Protein AF-A0A6F8VHS2-F1 (afdb_monomer_lite)

Foldseek 3Di:
DDDFWWKFKDFPDQALVCQVVVRPPPDGTFGEDEPAEAEDEPVVVRVCRNGQADFDPVLAQFWDDDPRHTYWYWYDYPPDFIKTAHCNRGRGRRIIIGTDPPPPVDPVVLVVLVVCLVPPDPPQDSVNSLVVQCVVCVVPPSSVVSSVVVVVVD

Structure (mmCIF, N/CA/C/O backbone):
data_AF-A0A6F8VHS2-F1
#
_entry.id   AF-A0A6F8VHS2-F1
#
loop_
_atom_site.group_PDB
_atom_site.id
_atom_site.type_symbol
_atom_site.label_atom_id
_atom_site.label_alt_id
_atom_site.label_comp_id
_atom_site.label_asym_id
_atom_site.label_entity_id
_atom_site.label_seq_id
_atom_site.pdbx_PDB_ins_code
_atom_site.Cartn_x
_atom_site.Cartn_y
_atom_site.Cartn_z
_atom_site.occupancy
_atom_site.B_iso_or_equiv
_atom_site.auth_seq_id
_atom_site.auth_comp_id
_atom_site.auth_asym_id
_atom_site.auth_atom_id
_atom_site.pdbx_PDB_model_num
ATOM 1 N N . MET A 1 1 ? -8.282 18.314 -4.220 1.00 35.97 1 MET A N 1
ATOM 2 C CA . MET A 1 1 ? -7.569 17.567 -3.166 1.00 35.97 1 MET A C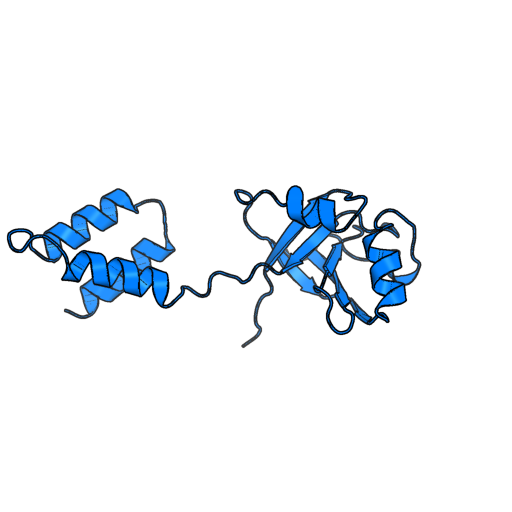A 1
ATOM 3 C C . MET A 1 1 ? -7.017 16.316 -3.815 1.00 35.97 1 MET A C 1
ATOM 5 O O . MET A 1 1 ? -7.809 15.528 -4.311 1.00 35.97 1 MET A O 1
ATOM 9 N N . SER A 1 2 ? -5.697 16.196 -3.935 1.00 44.81 2 SER A N 1
ATOM 10 C CA . SER A 1 2 ? -5.067 14.991 -4.482 1.00 44.81 2 SER A CA 1
ATOM 11 C C . SER A 1 2 ? -4.929 13.994 -3.341 1.00 44.81 2 SER A C 1
ATOM 13 O O . SER A 1 2 ? -4.175 14.248 -2.406 1.00 44.81 2 SER A O 1
ATOM 15 N N . THR A 1 3 ? -5.706 12.915 -3.363 1.00 60.12 3 THR A N 1
ATOM 16 C CA . THR A 1 3 ? -5.604 11.853 -2.360 1.00 60.12 3 THR A CA 1
ATOM 17 C C . THR A 1 3 ? -4.276 11.131 -2.565 1.00 60.12 3 THR A C 1
ATOM 19 O O . THR A 1 3 ? -4.097 10.441 -3.567 1.00 60.12 3 THR A O 1
ATOM 22 N N . SER A 1 4 ? -3.323 11.335 -1.655 1.00 78.38 4 SER A N 1
ATOM 23 C CA . SER A 1 4 ? -2.065 10.588 -1.650 1.00 78.38 4 SER A CA 1
ATOM 24 C C . SER A 1 4 ? -2.356 9.126 -1.337 1.00 78.38 4 SER A C 1
ATOM 26 O O . SER A 1 4 ? -3.004 8.826 -0.335 1.00 78.38 4 SER A O 1
ATOM 28 N N . ILE A 1 5 ? -1.892 8.217 -2.191 1.00 87.44 5 ILE A N 1
ATOM 29 C CA . ILE A 1 5 ? -2.023 6.780 -1.952 1.00 87.44 5 ILE A CA 1
ATOM 30 C C . ILE A 1 5 ? -0.805 6.326 -1.152 1.00 87.44 5 ILE A C 1
ATOM 32 O O . ILE A 1 5 ? 0.335 6.659 -1.488 1.00 87.44 5 ILE A O 1
ATOM 36 N N . HIS A 1 6 ? -1.065 5.565 -0.097 1.00 88.31 6 HIS A N 1
ATOM 37 C CA . HIS A 1 6 ? -0.049 4.935 0.728 1.00 88.31 6 HIS A CA 1
ATOM 38 C C . HIS A 1 6 ? -0.084 3.424 0.500 1.00 88.31 6 HIS A C 1
ATOM 40 O O . HIS A 1 6 ? -1.159 2.828 0.464 1.00 88.31 6 HIS A O 1
ATOM 46 N N . ALA A 1 7 ? 1.076 2.791 0.352 1.00 89.94 7 ALA A N 1
ATOM 47 C CA . ALA A 1 7 ? 1.162 1.347 0.149 1.00 89.94 7 ALA A CA 1
ATOM 48 C C . ALA A 1 7 ? 2.309 0.729 0.953 1.00 89.94 7 ALA A C 1
ATOM 50 O O . ALA A 1 7 ? 3.325 1.376 1.221 1.00 89.94 7 ALA A O 1
ATOM 51 N N . ARG A 1 8 ? 2.142 -0.542 1.329 1.00 89.94 8 ARG A N 1
ATOM 52 C CA . ARG A 1 8 ? 3.219 -1.378 1.876 1.00 89.94 8 ARG A CA 1
ATOM 53 C C . ARG A 1 8 ? 3.685 -2.345 0.805 1.00 89.94 8 ARG A C 1
ATOM 55 O O . ARG A 1 8 ? 2.855 -2.918 0.107 1.00 89.94 8 ARG A O 1
ATOM 62 N N . PHE A 1 9 ? 4.998 -2.517 0.688 1.00 90.88 9 PHE A N 1
ATOM 63 C CA . PHE A 1 9 ? 5.614 -3.310 -0.369 1.00 90.88 9 PHE A CA 1
ATOM 64 C C . PHE A 1 9 ? 6.329 -4.530 0.190 1.00 90.88 9 PHE A C 1
ATOM 66 O O . PHE A 1 9 ? 7.153 -4.428 1.098 1.00 90.88 9 PHE A O 1
ATOM 73 N N . THR A 1 10 ? 6.098 -5.669 -0.447 1.00 92.19 10 THR A N 1
ATOM 74 C CA . THR A 1 10 ? 6.924 -6.862 -0.301 1.00 92.19 10 THR A CA 1
ATOM 75 C C . THR A 1 10 ? 7.963 -6.877 -1.413 1.00 92.19 10 THR A C 1
ATOM 77 O O . THR A 1 10 ? 7.670 -6.583 -2.575 1.00 92.19 10 THR A O 1
ATOM 80 N N . ARG A 1 11 ? 9.211 -7.202 -1.067 1.00 93.00 11 ARG A N 1
ATOM 81 C CA . ARG A 1 11 ? 10.311 -7.297 -2.030 1.00 93.00 11 ARG A CA 1
ATOM 82 C C . ARG A 1 11 ? 10.357 -8.691 -2.648 1.00 93.00 11 ARG A C 1
ATOM 84 O O . ARG A 1 11 ? 10.556 -9.664 -1.935 1.00 93.00 11 ARG A O 1
ATOM 91 N N . LYS A 1 12 ? 10.305 -8.739 -3.979 1.00 94.12 12 LYS A N 1
ATOM 92 C CA . LYS A 1 12 ? 10.357 -9.941 -4.821 1.00 94.12 12 LYS A CA 1
ATOM 93 C C . LYS A 1 12 ? 9.381 -11.052 -4.388 1.00 94.12 12 LYS A C 1
ATOM 95 O O . LYS A 1 12 ? 9.815 -12.196 -4.273 1.00 94.12 12 LYS A O 1
ATOM 100 N N . PRO A 1 13 ? 8.095 -10.734 -4.163 1.00 93.81 13 PRO A N 1
ATOM 101 C CA . PRO A 1 13 ? 7.102 -11.757 -3.888 1.00 93.81 13 PRO A CA 1
ATOM 102 C C . PRO A 1 13 ? 6.912 -12.632 -5.127 1.00 93.81 13 PRO A C 1
ATOM 104 O O . PRO A 1 13 ? 6.902 -12.131 -6.252 1.00 93.81 13 PRO A O 1
ATOM 107 N N . CYS A 1 14 ? 6.746 -13.933 -4.925 1.00 91.62 14 CYS A N 1
ATOM 108 C CA . CYS A 1 14 ? 6.427 -14.872 -5.996 1.00 91.62 14 CYS A CA 1
ATOM 109 C C . CYS A 1 14 ? 4.927 -14.856 -6.323 1.00 91.62 14 CYS A C 1
ATOM 111 O O . CYS A 1 14 ? 4.549 -15.101 -7.467 1.00 91.62 14 CYS A O 1
ATOM 113 N N . SER A 1 15 ? 4.087 -14.535 -5.332 1.00 92.00 15 SER A N 1
ATOM 114 C CA . SER A 1 15 ? 2.625 -14.523 -5.437 1.00 92.00 15 SER A CA 1
ATOM 115 C C . SER A 1 15 ? 1.981 -13.398 -4.622 1.00 92.00 15 SER A C 1
ATOM 117 O O . SER A 1 15 ? 2.608 -12.811 -3.736 1.00 92.00 15 SER A O 1
ATOM 119 N N . ILE A 1 16 ? 0.708 -13.114 -4.894 1.00 89.12 16 ILE A N 1
ATOM 120 C CA . ILE A 1 16 ? -0.090 -12.153 -4.122 1.00 89.12 16 ILE A CA 1
ATOM 121 C C . ILE A 1 16 ? -0.282 -12.576 -2.657 1.00 89.12 16 ILE A C 1
ATOM 123 O O . ILE A 1 16 ? -0.276 -11.723 -1.772 1.00 89.12 16 ILE A O 1
ATOM 127 N N . ASP A 1 17 ? -0.366 -13.877 -2.370 1.00 88.31 17 ASP A N 1
ATOM 128 C CA . ASP A 1 17 ? -0.465 -14.378 -0.993 1.00 88.31 17 ASP A CA 1
ATOM 129 C C . ASP A 1 17 ? 0.768 -13.993 -0.172 1.00 88.31 17 ASP A C 1
ATOM 131 O O . ASP A 1 17 ? 0.661 -13.648 1.007 1.00 88.31 17 ASP A O 1
ATOM 135 N N . GLU A 1 18 ? 1.940 -13.986 -0.809 1.00 86.62 18 GLU A N 1
ATOM 136 C CA . GLU A 1 18 ? 3.182 -13.536 -0.191 1.00 86.62 18 GLU A CA 1
ATOM 137 C C . GLU A 1 18 ? 3.166 -12.028 0.085 1.00 86.62 18 GLU A C 1
ATOM 139 O O . GLU A 1 18 ? 3.634 -11.601 1.138 1.00 86.62 18 GLU A O 1
ATOM 144 N N . VAL A 1 19 ? 2.574 -11.222 -0.804 1.00 87.31 19 VAL A N 1
ATOM 145 C CA . VAL A 1 19 ? 2.376 -9.780 -0.567 1.00 87.31 19 VAL A CA 1
ATOM 146 C C . VAL A 1 19 ? 1.531 -9.552 0.686 1.00 87.31 19 VAL A C 1
ATOM 148 O O . VAL A 1 19 ? 1.871 -8.715 1.524 1.00 87.31 19 VAL A O 1
ATOM 151 N N . HIS A 1 20 ? 0.455 -10.324 0.851 1.00 84.00 20 HIS A N 1
ATOM 152 C CA . HIS A 1 20 ? -0.420 -10.221 2.017 1.00 84.00 20 HIS A CA 1
ATOM 153 C C . HIS A 1 20 ? 0.247 -10.693 3.319 1.00 84.00 20 HIS A C 1
ATOM 155 O O . HIS A 1 20 ? 0.029 -10.073 4.357 1.00 84.00 20 HIS A O 1
ATOM 161 N N . HIS A 1 21 ? 1.079 -11.740 3.279 1.00 78.31 21 HIS A N 1
ATOM 162 C CA . HIS A 1 21 ? 1.742 -12.283 4.474 1.00 78.31 21 HIS A CA 1
ATOM 163 C C . HIS A 1 21 ? 3.013 -11.527 4.886 1.00 78.31 21 HIS A C 1
ATOM 165 O O . HIS A 1 21 ? 3.290 -11.410 6.078 1.00 78.31 21 HIS A O 1
ATOM 171 N N . ASN A 1 22 ? 3.787 -11.018 3.923 1.00 71.19 22 ASN A N 1
ATOM 172 C CA . ASN A 1 22 ? 5.110 -10.432 4.169 1.00 71.19 22 ASN A CA 1
ATOM 173 C C . ASN A 1 22 ? 5.104 -8.898 4.199 1.00 71.19 22 ASN A C 1
ATOM 175 O O . ASN A 1 22 ? 6.167 -8.278 4.274 1.00 71.19 22 ASN A O 1
ATOM 179 N N . SER A 1 23 ? 3.934 -8.264 4.117 1.00 67.50 23 SER A N 1
ATOM 180 C CA . SER A 1 23 ? 3.813 -6.832 4.377 1.00 67.50 23 SER A CA 1
ATOM 181 C C . SER A 1 23 ? 4.028 -6.572 5.869 1.00 67.50 23 SER A C 1
ATOM 183 O O . SER A 1 23 ? 3.104 -6.730 6.661 1.00 67.50 23 SER A O 1
ATOM 185 N N . ASP A 1 24 ? 5.248 -6.188 6.254 1.00 65.56 24 ASP A N 1
ATOM 186 C CA . ASP A 1 24 ? 5.592 -5.849 7.639 1.00 65.56 24 ASP A CA 1
ATOM 187 C C . ASP A 1 24 ? 4.674 -4.720 8.154 1.00 65.56 24 ASP A C 1
ATOM 189 O O . ASP A 1 24 ? 4.757 -3.586 7.663 1.00 65.56 24 ASP A O 1
ATOM 193 N N . PRO A 1 25 ? 3.791 -4.987 9.135 1.00 66.94 25 PRO A N 1
ATOM 194 C CA . PRO A 1 25 ? 2.872 -3.978 9.643 1.00 66.94 25 PRO A CA 1
ATOM 195 C C . PRO A 1 25 ? 3.594 -2.865 10.416 1.00 66.94 25 PRO A C 1
ATOM 197 O O . PRO A 1 25 ? 3.040 -1.773 10.550 1.00 66.94 25 PRO A O 1
ATOM 200 N N . SER A 1 26 ? 4.817 -3.112 10.897 1.00 66.88 26 SER A N 1
ATOM 201 C CA . SER A 1 26 ? 5.640 -2.120 11.594 1.00 66.88 26 SER A CA 1
ATOM 202 C C . SER A 1 26 ? 6.388 -1.179 10.645 1.00 66.88 26 SER A C 1
ATOM 204 O O . SER A 1 26 ? 6.763 -0.077 11.051 1.00 66.88 26 SER A O 1
ATOM 206 N N . ALA A 1 27 ? 6.554 -1.559 9.373 1.00 68.00 27 ALA A N 1
ATOM 207 C CA . ALA A 1 27 ? 7.147 -0.685 8.373 1.00 68.00 27 ALA A CA 1
ATOM 208 C C . ALA A 1 27 ? 6.170 0.453 8.014 1.00 68.00 27 ALA A C 1
ATOM 210 O O . ALA A 1 27 ? 4.986 0.191 7.734 1.00 68.00 27 ALA A O 1
ATOM 211 N N . PRO A 1 28 ? 6.637 1.720 8.012 1.00 70.62 28 PRO A N 1
ATOM 212 C CA . PRO A 1 28 ? 5.798 2.840 7.635 1.00 70.62 28 PRO A CA 1
ATOM 213 C C . PRO A 1 28 ? 5.396 2.703 6.161 1.00 70.62 28 PRO A C 1
ATOM 215 O O . PRO A 1 28 ? 6.222 2.342 5.320 1.00 70.62 28 PRO A O 1
ATOM 218 N N . PRO A 1 29 ? 4.132 2.984 5.831 1.00 83.19 29 PRO A N 1
ATOM 219 C CA . PRO A 1 29 ? 3.659 2.918 4.462 1.00 83.19 29 PRO A CA 1
ATOM 220 C C . PRO A 1 29 ? 4.268 4.043 3.618 1.00 83.19 29 PRO A C 1
ATOM 222 O O . PRO A 1 29 ? 4.386 5.187 4.061 1.00 83.19 29 PRO A O 1
ATOM 225 N N . GLU A 1 30 ? 4.621 3.728 2.377 1.00 85.75 30 GLU A N 1
ATOM 226 C CA . GLU A 1 30 ? 5.269 4.667 1.463 1.00 85.75 30 GLU A CA 1
ATOM 227 C C . GLU A 1 30 ? 4.227 5.437 0.643 1.00 85.75 30 GLU A C 1
ATOM 229 O O . GLU A 1 30 ? 3.236 4.858 0.194 1.00 85.75 30 GLU A O 1
ATOM 234 N N . VAL A 1 31 ? 4.462 6.735 0.417 1.00 88.56 31 VAL A N 1
ATOM 235 C CA . VAL A 1 31 ? 3.683 7.532 -0.545 1.00 88.56 31 VAL A CA 1
ATOM 236 C C . VAL A 1 31 ? 4.106 7.147 -1.957 1.00 88.56 31 VAL A C 1
ATOM 238 O O . VAL A 1 31 ? 5.299 7.179 -2.279 1.00 88.56 31 VAL A O 1
ATOM 241 N N . ILE A 1 32 ? 3.130 6.831 -2.805 1.00 91.62 32 ILE A N 1
ATOM 242 C CA . ILE A 1 32 ? 3.384 6.346 -4.164 1.00 91.62 32 ILE A CA 1
ATOM 243 C C . ILE A 1 32 ? 2.896 7.325 -5.230 1.00 91.62 32 ILE A C 1
ATOM 245 O O . ILE A 1 32 ? 1.868 7.987 -5.083 1.00 91.62 32 ILE A O 1
ATOM 249 N N . THR A 1 33 ? 3.612 7.341 -6.350 1.00 93.50 33 THR A N 1
ATOM 250 C CA . THR A 1 33 ? 3.243 8.060 -7.569 1.00 93.50 33 THR A CA 1
ATOM 251 C C . THR A 1 33 ? 2.935 7.048 -8.662 1.00 93.50 33 THR A C 1
ATOM 253 O O . THR A 1 33 ? 3.805 6.280 -9.072 1.00 93.50 33 THR A O 1
ATOM 256 N N . ILE A 1 34 ? 1.700 7.050 -9.161 1.00 94.25 34 ILE A N 1
ATOM 257 C CA . ILE A 1 34 ? 1.302 6.176 -10.268 1.00 94.25 34 ILE A CA 1
ATOM 258 C C . ILE A 1 34 ? 1.854 6.759 -11.569 1.00 94.25 34 ILE A C 1
ATOM 260 O O . ILE A 1 34 ? 1.424 7.827 -12.001 1.00 94.25 34 ILE A O 1
ATOM 264 N N . GLU A 1 35 ? 2.786 6.055 -12.204 1.00 94.56 35 GLU A N 1
ATOM 265 C CA . GLU A 1 35 ? 3.336 6.449 -13.508 1.00 94.56 35 GLU A CA 1
ATOM 266 C C . GLU A 1 35 ? 2.665 5.733 -14.687 1.00 94.56 35 GLU A C 1
ATOM 268 O O . GLU A 1 35 ? 2.733 6.202 -15.823 1.00 94.56 35 GLU A O 1
ATOM 273 N N . PHE A 1 36 ? 2.010 4.598 -14.434 1.00 95.19 36 PHE A N 1
ATOM 274 C CA . PHE A 1 36 ? 1.294 3.829 -15.447 1.00 95.19 36 PHE A CA 1
ATOM 275 C C . PHE A 1 36 ? 0.137 3.059 -14.817 1.00 95.19 36 PHE A C 1
ATOM 277 O O . PHE A 1 36 ? 0.259 2.564 -13.699 1.00 95.19 36 PHE A O 1
ATOM 284 N N . ARG A 1 37 ? -0.978 2.946 -15.543 1.00 97.19 37 ARG A N 1
ATOM 285 C CA . ARG A 1 37 ? -2.140 2.144 -15.147 1.00 97.19 37 ARG A CA 1
ATOM 286 C C . ARG A 1 37 ? -2.314 1.006 -16.140 1.00 97.19 37 ARG A C 1
ATOM 288 O O . ARG A 1 37 ? -2.379 1.242 -17.346 1.00 97.19 37 ARG A O 1
ATOM 295 N N . LYS A 1 38 ? -2.366 -0.217 -15.628 1.00 97.62 38 LYS A N 1
ATOM 296 C CA . LYS A 1 38 ? -2.559 -1.440 -16.393 1.00 97.62 38 LYS A CA 1
ATOM 297 C C . LYS A 1 38 ? -3.847 -2.108 -15.934 1.00 97.62 38 LYS A C 1
ATOM 299 O O . LYS A 1 38 ? -3.893 -2.738 -14.883 1.00 97.62 38 LYS A O 1
ATOM 304 N N . GLU A 1 39 ? -4.873 -1.986 -16.759 1.00 97.75 39 GLU A N 1
ATOM 305 C CA . GLU A 1 39 ? -6.118 -2.727 -16.585 1.00 97.75 39 GLU A CA 1
ATOM 306 C C . GLU A 1 39 ? -5.961 -4.117 -17.212 1.00 97.75 39 GLU A C 1
ATOM 308 O O . GLU A 1 39 ? -5.470 -4.252 -18.340 1.00 97.75 39 GLU A O 1
ATOM 313 N N . LEU A 1 40 ? -6.332 -5.143 -16.453 1.00 96.56 40 LEU A N 1
ATOM 314 C CA . LEU A 1 40 ? -6.303 -6.547 -16.841 1.00 96.56 40 LEU A CA 1
ATOM 315 C C . LEU A 1 40 ? -7.707 -7.142 -16.748 1.00 96.56 40 LEU A C 1
ATOM 317 O O . LEU A 1 40 ? -8.543 -6.714 -15.949 1.00 96.56 40 LEU A O 1
ATOM 321 N N . THR A 1 41 ? -7.9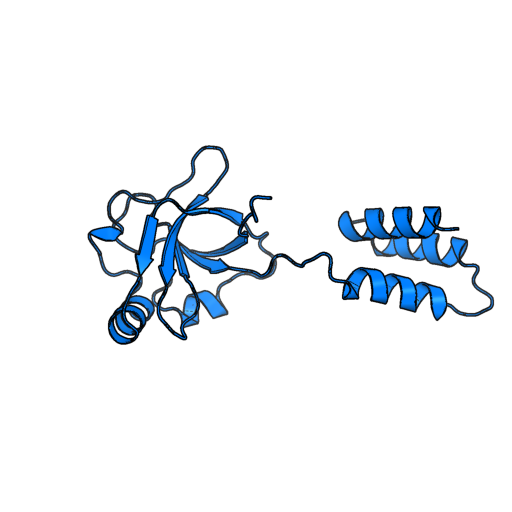52 -8.180 -17.540 1.00 97.88 41 THR A N 1
ATOM 322 C CA . THR A 1 41 ? -9.066 -9.096 -17.275 1.00 97.88 41 THR A CA 1
ATOM 323 C C . THR A 1 41 ? -8.804 -9.894 -15.996 1.00 97.88 41 THR A C 1
ATOM 325 O O . THR A 1 41 ? -7.664 -10.016 -15.548 1.00 97.88 41 THR A O 1
ATOM 328 N N . GLU A 1 42 ? -9.846 -10.488 -15.411 1.00 97.00 42 GLU A N 1
ATOM 329 C CA . GLU A 1 42 ? -9.699 -11.328 -14.213 1.00 97.00 42 GLU A CA 1
ATOM 330 C C . GLU A 1 42 ? -8.696 -12.471 -14.419 1.00 97.00 42 GLU A C 1
ATOM 332 O O . GLU A 1 42 ? -7.860 -12.724 -13.559 1.00 97.00 42 GLU A O 1
ATOM 337 N N . THR A 1 43 ? -8.723 -13.121 -15.586 1.00 96.75 43 THR A N 1
ATOM 338 C CA . THR A 1 43 ? -7.811 -14.227 -15.905 1.00 96.75 43 THR A CA 1
ATOM 339 C C . THR A 1 43 ? -6.366 -13.761 -16.069 1.00 96.75 43 THR A C 1
ATOM 341 O O . THR A 1 43 ? -5.452 -14.417 -15.574 1.00 96.75 43 THR A O 1
ATOM 344 N N . GLU A 1 44 ? -6.135 -12.630 -16.739 1.00 97.19 44 GLU A N 1
ATOM 345 C CA . GLU A 1 44 ? -4.785 -12.066 -16.874 1.00 97.19 44 GLU A CA 1
ATOM 346 C C . GLU A 1 44 ? -4.238 -11.591 -15.528 1.00 97.19 44 GLU A C 1
ATOM 348 O O . GLU A 1 44 ? -3.048 -11.750 -15.256 1.00 97.19 44 GLU A O 1
ATOM 353 N N . TYR A 1 45 ? -5.104 -11.029 -14.684 1.00 97.50 45 TYR A N 1
ATOM 354 C CA . TYR A 1 45 ? -4.750 -10.632 -13.332 1.00 97.50 45 TYR A CA 1
ATOM 355 C C . TYR A 1 45 ? -4.382 -11.847 -12.483 1.00 97.50 45 TYR A C 1
ATOM 357 O O . TYR A 1 45 ? -3.344 -11.830 -11.833 1.00 97.50 45 TYR A O 1
ATOM 365 N N . ASP A 1 46 ? -5.182 -12.912 -12.509 1.00 96.06 46 ASP A N 1
ATOM 366 C CA . ASP A 1 46 ? -4.907 -14.120 -11.729 1.00 96.06 46 ASP A CA 1
ATOM 367 C C . ASP A 1 46 ? -3.609 -14.795 -12.183 1.00 96.06 46 ASP A C 1
ATOM 369 O O . ASP A 1 46 ? -2.817 -15.244 -11.355 1.00 96.06 46 ASP A O 1
ATOM 373 N N . ALA A 1 47 ? -3.332 -14.809 -13.489 1.00 95.88 47 ALA A N 1
ATOM 374 C CA . ALA A 1 47 ? -2.039 -15.250 -14.002 1.00 95.88 47 ALA A CA 1
ATOM 375 C C . ALA A 1 47 ? -0.900 -14.346 -13.495 1.00 95.88 47 ALA A C 1
ATOM 377 O O . ALA A 1 47 ? 0.097 -14.844 -12.977 1.00 95.88 47 ALA A O 1
ATOM 378 N N . PHE A 1 48 ? -1.069 -13.020 -13.574 1.00 96.25 48 PHE A N 1
ATOM 379 C CA . PHE A 1 48 ? -0.101 -12.045 -13.065 1.00 96.25 48 PHE A CA 1
ATOM 380 C C . PHE A 1 48 ? 0.205 -12.238 -11.575 1.00 96.25 48 PHE A C 1
ATOM 382 O O . PHE A 1 48 ? 1.370 -12.332 -11.188 1.00 96.25 48 PHE A O 1
ATOM 389 N N . ALA A 1 49 ? -0.840 -12.340 -10.757 1.00 94.69 49 ALA A N 1
ATOM 390 C CA . ALA A 1 49 ? -0.781 -12.460 -9.307 1.00 94.69 49 ALA A CA 1
ATOM 391 C C . ALA A 1 49 ? -0.095 -13.750 -8.828 1.00 94.69 49 ALA A C 1
ATOM 393 O O . ALA A 1 49 ? 0.393 -13.787 -7.700 1.00 94.69 49 ALA A O 1
ATOM 394 N N . ASN A 1 50 ? -0.027 -14.782 -9.675 1.00 94.00 50 ASN A N 1
ATOM 395 C CA . ASN A 1 50 ? 0.659 -16.043 -9.391 1.00 94.00 50 ASN A CA 1
ATOM 396 C C . ASN A 1 50 ? 2.086 -16.116 -9.956 1.00 94.00 50 ASN A C 1
ATOM 398 O O . ASN A 1 50 ? 2.831 -17.026 -9.596 1.00 94.00 50 ASN A O 1
ATOM 402 N N . THR A 1 51 ? 2.481 -15.184 -10.829 1.00 94.75 51 THR A N 1
ATOM 403 C CA . THR A 1 51 ? 3.809 -15.178 -11.457 1.00 94.75 51 THR A CA 1
ATOM 404 C C . THR A 1 51 ? 4.448 -13.787 -11.438 1.00 94.75 51 THR A C 1
ATOM 406 O O . THR A 1 51 ? 4.933 -13.267 -12.446 1.00 94.75 51 THR A O 1
ATOM 409 N N . LEU A 1 52 ? 4.474 -13.145 -10.268 1.00 95.50 52 LEU A N 1
ATOM 410 C CA . LEU A 1 52 ? 4.914 -11.747 -10.110 1.00 95.50 52 LEU A CA 1
ATOM 411 C C . LEU A 1 52 ? 6.377 -11.502 -10.531 1.00 95.50 52 LEU A C 1
ATOM 413 O O . LEU A 1 52 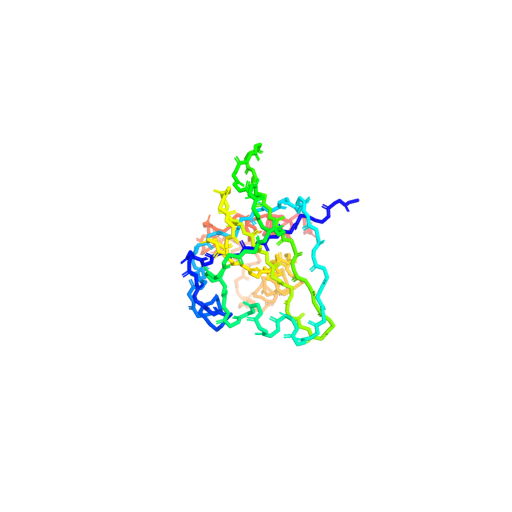? 6.733 -10.381 -10.897 1.00 95.50 52 LEU A O 1
ATOM 417 N N . LEU A 1 53 ? 7.217 -12.544 -10.526 1.00 95.75 53 LEU A N 1
ATOM 418 C CA . LEU A 1 53 ? 8.628 -12.483 -10.929 1.00 95.75 53 LEU A CA 1
ATOM 419 C C . LEU A 1 53 ? 8.877 -12.757 -12.422 1.00 95.75 53 LEU A C 1
ATOM 421 O O . LEU A 1 53 ? 10.021 -12.669 -12.857 1.00 95.75 53 LEU A O 1
ATOM 425 N N . GLU A 1 54 ? 7.842 -13.074 -13.202 1.00 96.69 54 GLU A N 1
ATOM 426 C CA . GLU A 1 54 ? 7.968 -13.210 -14.657 1.00 96.69 54 GLU A CA 1
ATOM 427 C C . GLU A 1 54 ? 8.070 -11.848 -15.350 1.00 96.69 54 GLU A C 1
ATOM 429 O O . GLU A 1 54 ? 7.423 -10.868 -14.957 1.00 96.69 54 GLU A O 1
ATOM 434 N N . ASP A 1 55 ? 8.868 -11.810 -16.415 1.00 97.06 55 ASP A N 1
ATOM 435 C CA . ASP A 1 55 ? 9.090 -10.611 -17.210 1.00 97.06 55 ASP A CA 1
ATOM 436 C C . ASP A 1 55 ? 7.860 -10.223 -18.031 1.00 97.06 55 ASP A C 1
ATOM 438 O O . ASP A 1 55 ? 7.160 -11.056 -18.609 1.00 97.06 55 ASP A O 1
ATOM 442 N N . ARG A 1 56 ? 7.596 -8.917 -18.075 1.00 96.44 56 ARG A N 1
ATOM 443 C CA . ARG A 1 56 ? 6.465 -8.300 -18.759 1.00 96.44 56 ARG A CA 1
ATOM 444 C C . ARG A 1 56 ? 6.903 -6.999 -19.398 1.00 96.44 56 ARG A C 1
ATOM 446 O O . ARG A 1 56 ? 7.364 -6.084 -18.718 1.00 96.44 56 ARG A O 1
ATOM 453 N N . ASP A 1 57 ? 6.664 -6.880 -20.697 1.00 96.81 57 ASP A N 1
ATOM 454 C CA . ASP A 1 57 ? 7.082 -5.710 -21.477 1.00 96.81 57 ASP A CA 1
ATOM 455 C C . ASP A 1 57 ? 6.522 -4.398 -20.918 1.00 96.81 57 ASP A C 1
ATOM 457 O O . ASP A 1 57 ? 7.196 -3.373 -20.898 1.00 96.81 57 ASP A O 1
ATOM 461 N N . TRP A 1 58 ? 5.296 -4.429 -20.390 1.00 96.00 58 TRP A N 1
ATOM 462 C CA . TRP A 1 58 ? 4.642 -3.248 -19.827 1.00 96.00 58 TRP A CA 1
ATOM 463 C C . TRP A 1 58 ? 5.201 -2.810 -18.463 1.00 96.00 58 TRP A C 1
ATOM 465 O O . TRP A 1 58 ? 4.863 -1.713 -18.018 1.00 96.00 58 TRP A O 1
ATOM 475 N N . LEU A 1 59 ? 6.060 -3.615 -17.829 1.00 96.69 59 LEU A N 1
ATOM 476 C CA . LEU A 1 59 ? 6.826 -3.259 -16.629 1.00 96.69 59 LEU A CA 1
ATOM 477 C C . LEU A 1 59 ? 8.249 -2.781 -16.953 1.00 96.69 59 LEU A C 1
ATOM 479 O O . LEU A 1 59 ? 8.874 -2.149 -16.108 1.00 96.69 59 LEU A O 1
ATOM 483 N N . ALA A 1 60 ? 8.774 -3.070 -18.145 1.00 96.06 60 ALA A N 1
ATOM 484 C CA . ALA A 1 60 ? 10.164 -2.788 -18.482 1.00 96.06 60 ALA A CA 1
ATOM 485 C C . ALA A 1 60 ? 10.492 -1.286 -18.390 1.00 96.06 60 ALA A C 1
ATOM 487 O O . ALA A 1 60 ? 9.793 -0.443 -18.953 1.00 96.06 60 ALA A O 1
ATOM 488 N N . GLY A 1 61 ? 11.577 -0.951 -17.682 1.00 93.25 61 GLY A N 1
ATOM 489 C CA . GLY A 1 61 ? 12.056 0.430 -17.541 1.00 93.25 61 GLY A CA 1
ATOM 490 C C . GLY A 1 61 ? 11.213 1.318 -16.617 1.00 93.25 61 GLY A C 1
ATOM 491 O O . GLY A 1 61 ? 11.434 2.527 -16.582 1.00 93.25 61 GLY A O 1
ATOM 492 N N . ARG A 1 62 ? 10.267 0.732 -15.873 1.00 94.88 62 ARG A N 1
ATOM 493 C CA . ARG A 1 62 ? 9.332 1.439 -14.988 1.00 94.88 62 ARG A CA 1
ATOM 494 C C . ARG A 1 62 ? 9.733 1.408 -13.517 1.00 94.88 62 ARG A C 1
ATOM 496 O O . ARG A 1 62 ? 10.516 0.562 -13.079 1.00 94.88 62 ARG A O 1
ATOM 503 N N . GLY A 1 63 ? 9.137 2.306 -12.744 1.00 93.56 63 GLY A N 1
ATOM 504 C CA . GLY A 1 63 ? 9.288 2.393 -11.294 1.00 93.56 63 GLY A CA 1
ATOM 505 C C . GLY A 1 63 ? 10.589 3.049 -10.825 1.00 93.56 63 GLY A C 1
ATOM 506 O O . GLY A 1 63 ? 11.185 3.879 -11.508 1.00 93.56 63 GLY A O 1
ATOM 507 N N . GLY A 1 64 ? 11.031 2.681 -9.625 1.00 92.25 64 GLY A N 1
ATOM 508 C CA . GLY A 1 64 ? 12.147 3.308 -8.923 1.00 92.25 64 GLY A CA 1
ATOM 509 C C . GLY A 1 64 ? 11.718 4.485 -8.045 1.00 92.25 64 GLY A C 1
ATOM 510 O O . GLY A 1 64 ? 10.534 4.748 -7.842 1.00 92.25 64 GLY A O 1
ATOM 511 N N . HIS A 1 65 ? 12.707 5.184 -7.487 1.00 89.25 65 HIS A N 1
ATOM 512 C CA . HIS A 1 65 ? 12.485 6.347 -6.627 1.00 89.25 65 HIS A CA 1
ATOM 513 C C . HIS A 1 65 ? 12.925 7.618 -7.338 1.00 89.25 65 HIS A C 1
ATOM 515 O O . HIS A 1 65 ? 14.052 7.702 -7.828 1.00 89.25 65 HIS A O 1
ATOM 521 N N . ALA A 1 66 ? 12.051 8.616 -7.349 1.00 82.12 66 ALA A N 1
ATOM 522 C CA . ALA A 1 66 ? 12.364 9.951 -7.829 1.00 82.12 66 ALA A CA 1
ATOM 523 C C . ALA A 1 66 ? 11.545 10.976 -7.047 1.00 82.12 66 ALA A C 1
ATOM 525 O O . ALA A 1 66 ? 10.422 10.693 -6.633 1.00 82.12 66 ALA A O 1
ATOM 526 N N . ASP A 1 67 ? 12.123 12.155 -6.824 1.00 81.69 67 ASP A N 1
ATOM 527 C CA . ASP A 1 67 ? 11.460 13.265 -6.128 1.00 81.69 67 ASP A CA 1
ATOM 528 C C . ASP A 1 67 ? 10.967 12.900 -4.711 1.00 81.69 67 ASP A C 1
ATOM 530 O O . ASP A 1 67 ? 9.997 13.458 -4.215 1.00 81.69 67 ASP A O 1
ATOM 534 N N . GLY A 1 68 ? 11.626 11.935 -4.054 1.00 79.44 68 GLY A N 1
ATOM 535 C CA . GLY A 1 68 ? 11.248 11.444 -2.722 1.00 79.44 68 GLY A CA 1
ATOM 536 C C . GLY A 1 68 ? 10.068 10.465 -2.699 1.00 79.44 68 GLY A C 1
ATOM 537 O O . GLY A 1 68 ? 9.677 10.028 -1.619 1.00 79.44 68 GLY A O 1
ATOM 538 N N . HIS A 1 69 ? 9.532 10.080 -3.861 1.00 84.44 69 HIS A N 1
ATOM 539 C CA . HIS A 1 69 ? 8.383 9.184 -3.980 1.00 84.44 69 HIS A CA 1
ATOM 540 C C . HIS A 1 69 ? 8.723 7.921 -4.776 1.00 84.44 69 HIS A C 1
ATOM 542 O O . HIS A 1 69 ? 9.496 7.953 -5.742 1.00 84.44 69 HIS A O 1
ATOM 548 N N . ARG A 1 70 ? 8.111 6.796 -4.393 1.00 91.88 70 ARG A N 1
ATOM 549 C CA . ARG A 1 70 ? 8.182 5.555 -5.168 1.00 91.88 70 ARG A CA 1
ATOM 550 C C . ARG A 1 70 ? 7.252 5.657 -6.370 1.00 91.88 70 ARG A C 1
ATOM 552 O O . ARG A 1 70 ? 6.063 5.932 -6.211 1.00 91.88 70 ARG A O 1
ATOM 559 N N . ARG A 1 71 ? 7.772 5.409 -7.570 1.00 94.88 71 ARG A N 1
ATOM 560 C CA . ARG A 1 71 ? 6.968 5.325 -8.792 1.00 94.88 71 ARG A CA 1
ATOM 561 C C . ARG A 1 71 ? 6.491 3.898 -9.003 1.00 94.88 71 ARG A C 1
ATOM 563 O O . ARG A 1 71 ? 7.257 2.953 -8.824 1.00 94.88 71 ARG A O 1
ATOM 570 N N . VAL A 1 72 ? 5.222 3.749 -9.366 1.00 96.31 72 VAL A N 1
ATOM 571 C CA . VAL A 1 72 ? 4.576 2.439 -9.481 1.00 96.31 72 VAL A CA 1
ATOM 572 C C . VAL A 1 72 ? 3.705 2.331 -10.723 1.00 96.31 72 VAL A C 1
ATOM 574 O O . VAL A 1 72 ? 3.129 3.311 -11.205 1.00 96.31 72 VAL A O 1
ATOM 577 N N . VAL A 1 73 ? 3.558 1.097 -11.186 1.00 97.19 73 VAL A N 1
ATOM 578 C CA . VAL A 1 73 ? 2.482 0.676 -12.070 1.00 97.19 73 VAL A CA 1
ATOM 579 C C . VAL A 1 73 ? 1.303 0.227 -11.217 1.00 97.19 73 VAL A C 1
ATOM 581 O O . VAL A 1 73 ? 1.437 -0.686 -10.406 1.00 97.19 73 VAL A O 1
ATOM 584 N N . GLU A 1 74 ? 0.153 0.864 -11.397 1.00 97.25 74 GLU A N 1
ATOM 585 C CA . GLU A 1 74 ? -1.108 0.400 -10.825 1.00 97.25 74 GLU A CA 1
ATOM 586 C C . GLU A 1 74 ? -1.679 -0.703 -11.720 1.00 97.25 74 GLU A C 1
ATOM 588 O O . GLU A 1 74 ? -1.880 -0.484 -12.915 1.00 97.25 74 GLU A O 1
ATOM 593 N N . VAL A 1 75 ? -1.926 -1.881 -11.154 1.00 97.62 75 VAL A N 1
ATOM 594 C CA . VAL A 1 75 ? -2.509 -3.031 -11.848 1.00 97.62 75 VAL A CA 1
ATOM 595 C C . VAL A 1 75 ? -3.867 -3.334 -11.234 1.00 97.62 75 VAL A C 1
ATOM 597 O O . VAL A 1 75 ? -3.960 -3.629 -10.041 1.00 97.62 75 VAL A O 1
ATOM 600 N N . SER A 1 76 ? -4.918 -3.266 -12.044 1.00 97.06 76 SER A N 1
ATOM 601 C CA . SER A 1 76 ? -6.300 -3.454 -11.603 1.00 97.06 76 SER A CA 1
ATOM 602 C C . SER A 1 76 ? -7.040 -4.451 -12.490 1.00 97.06 76 SER A C 1
ATOM 604 O O . SER A 1 76 ? -6.723 -4.622 -13.668 1.00 97.06 76 SER A O 1
ATOM 606 N N . ALA A 1 77 ? -8.033 -5.118 -11.909 1.00 96.56 77 ALA A N 1
ATOM 607 C CA . ALA A 1 77 ? -8.989 -5.955 -12.621 1.00 96.56 77 ALA A CA 1
ATOM 608 C C . ALA A 1 77 ? -10.346 -5.925 -11.897 1.00 96.56 77 ALA A C 1
ATOM 610 O O . ALA A 1 77 ? -10.381 -5.709 -10.679 1.00 96.56 77 ALA A O 1
ATOM 611 N N . PRO A 1 78 ? -11.468 -6.141 -12.607 1.00 95.38 78 PRO A N 1
ATOM 612 C CA . PRO A 1 78 ? -12.789 -6.186 -11.987 1.00 95.38 78 PRO A CA 1
ATOM 613 C C . PRO A 1 78 ? -12.850 -7.195 -10.832 1.00 95.38 78 PRO A C 1
ATOM 615 O O . PRO A 1 78 ? -12.459 -8.347 -10.983 1.00 95.38 78 PRO A O 1
ATOM 618 N N . GLY A 1 79 ? -13.323 -6.755 -9.661 1.00 92.00 79 GLY A N 1
ATOM 619 C CA . GLY A 1 79 ? -13.484 -7.619 -8.485 1.00 92.00 79 GLY A CA 1
ATOM 620 C C . GLY A 1 79 ? -12.184 -8.072 -7.806 1.00 92.00 79 GLY A C 1
ATOM 621 O O . GLY A 1 79 ? -12.250 -8.911 -6.910 1.00 92.00 79 GLY A O 1
ATOM 622 N N . ARG A 1 80 ? -11.014 -7.540 -8.198 1.00 93.50 80 ARG A N 1
ATOM 623 C CA . ARG A 1 80 ? -9.703 -7.900 -7.629 1.00 93.50 80 ARG A CA 1
ATOM 624 C C . ARG A 1 80 ? -9.052 -6.732 -6.898 1.00 93.50 80 ARG A C 1
ATOM 626 O O . ARG A 1 80 ? -9.315 -5.568 -7.189 1.00 93.50 80 ARG A O 1
ATOM 633 N N . THR A 1 81 ? -8.177 -7.056 -5.951 1.00 92.38 81 THR A N 1
ATOM 634 C CA . THR A 1 81 ? -7.382 -6.072 -5.209 1.00 92.38 81 THR A CA 1
ATOM 635 C C . THR A 1 81 ? -6.445 -5.321 -6.156 1.00 92.38 81 THR A C 1
ATOM 637 O O . THR A 1 81 ? -5.702 -5.934 -6.917 1.00 92.38 81 THR A O 1
ATOM 640 N N . THR A 1 82 ? -6.418 -3.994 -6.102 1.00 95.00 82 THR A N 1
ATOM 641 C CA . THR A 1 82 ? -5.444 -3.219 -6.884 1.00 95.00 82 THR A CA 1
ATOM 642 C C . THR A 1 82 ? -4.028 -3.445 -6.354 1.00 95.00 82 THR A C 1
ATOM 644 O O . THR A 1 82 ? -3.773 -3.282 -5.159 1.00 95.00 82 THR A O 1
ATOM 647 N N . LEU A 1 83 ? -3.102 -3.791 -7.250 1.00 95.56 83 LEU A N 1
ATOM 648 C CA . LEU A 1 83 ? -1.682 -3.955 -6.941 1.00 95.56 83 LEU A CA 1
ATOM 649 C C . LEU A 1 83 ? -0.888 -2.737 -7.402 1.00 95.56 83 LEU A C 1
ATOM 651 O O . LEU A 1 83 ? -1.126 -2.188 -8.477 1.00 95.56 83 LEU A O 1
ATOM 655 N N . TYR A 1 84 ? 0.111 -2.364 -6.614 1.00 96.06 84 TYR A N 1
ATOM 656 C CA . TYR A 1 84 ? 1.095 -1.348 -6.953 1.00 96.06 84 TYR A CA 1
ATOM 657 C C . TYR A 1 84 ? 2.441 -2.022 -7.141 1.00 96.06 84 TYR A C 1
ATOM 659 O O . TYR A 1 84 ? 2.974 -2.645 -6.224 1.00 96.06 84 TYR A O 1
ATOM 667 N N . VAL A 1 85 ? 2.980 -1.919 -8.348 1.00 96.81 85 VAL A N 1
ATOM 668 C CA . VAL A 1 85 ? 4.168 -2.655 -8.769 1.00 96.81 85 VAL A CA 1
ATOM 669 C C . VAL A 1 85 ? 5.286 -1.666 -9.047 1.00 96.81 85 VAL A C 1
ATOM 671 O O . VAL A 1 85 ? 5.150 -0.796 -9.901 1.00 96.81 85 VAL A O 1
ATOM 674 N N . ASP A 1 86 ? 6.409 -1.814 -8.357 1.00 96.50 86 ASP A N 1
ATOM 675 C CA . ASP A 1 86 ? 7.651 -1.102 -8.642 1.00 96.50 86 ASP A CA 1
ATOM 676 C C . ASP A 1 86 ? 8.698 -2.102 -9.172 1.00 96.50 86 ASP A C 1
ATOM 678 O O . ASP A 1 86 ? 9.300 -2.856 -8.398 1.00 96.50 86 ASP A O 1
ATOM 682 N N . PRO A 1 87 ? 8.932 -2.125 -10.498 1.00 96.38 87 PRO A N 1
ATOM 683 C CA . PRO A 1 87 ? 9.982 -2.936 -11.118 1.00 96.38 87 PRO A CA 1
ATOM 684 C C . PRO A 1 87 ? 11.400 -2.421 -10.854 1.00 96.38 87 PRO A C 1
ATOM 686 O O . PRO A 1 87 ? 12.379 -3.143 -11.062 1.00 96.38 87 PRO A O 1
ATOM 689 N N . SER A 1 88 ? 11.539 -1.167 -10.419 1.00 94.56 88 SER A N 1
ATOM 690 C CA . SER A 1 88 ? 12.804 -0.446 -10.257 1.00 94.56 88 SER A CA 1
ATOM 691 C C . SER A 1 88 ? 13.718 -0.584 -11.480 1.00 94.56 88 SER A C 1
ATOM 693 O O . SER A 1 88 ? 14.880 -0.984 -11.361 1.00 94.56 88 SER A O 1
ATOM 695 N N . GLY A 1 89 ? 13.160 -0.325 -12.664 1.00 93.06 89 GLY A N 1
ATOM 696 C CA . GLY A 1 89 ? 13.824 -0.414 -13.965 1.00 93.06 89 GLY A CA 1
ATOM 697 C C . GLY A 1 89 ? 13.906 -1.822 -14.568 1.00 93.06 89 GLY A C 1
ATOM 698 O O . GLY A 1 89 ? 14.350 -1.955 -15.704 1.00 93.06 89 GLY A O 1
ATOM 699 N N . SER A 1 90 ? 13.487 -2.865 -13.841 1.00 94.31 90 SER A N 1
ATOM 700 C CA . SER A 1 90 ? 13.396 -4.241 -14.364 1.00 94.31 90 SER A CA 1
ATOM 701 C C . SER A 1 90 ? 12.091 -4.454 -15.147 1.00 94.31 90 SER A C 1
ATOM 703 O O . SER A 1 90 ? 11.357 -3.504 -15.391 1.00 94.31 90 SER A O 1
ATOM 705 N N . SER A 1 91 ? 11.798 -5.695 -15.534 1.00 96.38 91 SER A N 1
ATOM 706 C CA . SER A 1 91 ? 10.586 -6.104 -16.265 1.00 96.38 91 SER A CA 1
ATOM 707 C C . SER A 1 91 ? 9.627 -6.973 -15.443 1.00 96.38 91 SER A C 1
ATOM 709 O O . SER A 1 91 ? 8.646 -7.467 -15.981 1.00 96.38 91 SER A O 1
ATOM 711 N N . TYR A 1 92 ? 9.858 -7.139 -14.141 1.00 96.19 92 TYR A N 1
ATOM 712 C CA . TYR A 1 92 ? 9.027 -7.955 -13.248 1.00 96.19 92 TYR A CA 1
ATOM 713 C C . TYR A 1 92 ? 8.666 -7.197 -11.964 1.00 96.19 92 TYR A C 1
ATOM 715 O O . TYR A 1 92 ? 9.216 -6.129 -11.681 1.00 96.19 92 TYR A O 1
ATOM 723 N N . GLY A 1 93 ? 7.758 -7.751 -11.158 1.00 95.19 93 GLY A N 1
ATOM 724 C CA . GLY A 1 93 ? 7.307 -7.180 -9.888 1.00 95.19 93 GLY A CA 1
ATOM 725 C C . GLY A 1 93 ? 8.356 -7.256 -8.778 1.00 95.19 93 GLY A C 1
ATOM 726 O O . GLY A 1 93 ? 8.229 -8.029 -7.832 1.00 95.19 93 GLY A O 1
ATOM 727 N N . ARG A 1 94 ? 9.422 -6.453 -8.879 1.00 95.56 94 ARG A N 1
ATOM 728 C CA . ARG A 1 94 ? 10.520 -6.435 -7.898 1.00 95.56 94 ARG A CA 1
ATOM 729 C C . ARG A 1 94 ? 10.066 -5.980 -6.514 1.00 95.56 94 ARG A C 1
ATOM 731 O O . ARG A 1 94 ? 10.574 -6.500 -5.521 1.00 95.56 94 ARG A O 1
ATOM 738 N N . TYR A 1 95 ? 9.143 -5.033 -6.450 1.00 94.94 95 TYR A N 1
ATOM 739 C CA . TYR A 1 95 ? 8.413 -4.666 -5.246 1.00 94.94 95 TYR A CA 1
ATOM 740 C C . TYR A 1 95 ? 6.930 -4.637 -5.597 1.00 94.94 95 TYR A C 1
ATOM 742 O O . TYR A 1 95 ? 6.541 -3.967 -6.552 1.00 94.94 95 TYR A O 1
ATOM 750 N N . VAL A 1 96 ? 6.109 -5.369 -4.850 1.00 95.31 96 VAL A N 1
ATOM 751 C CA . VAL A 1 96 ? 4.657 -5.398 -5.061 1.00 95.31 96 VAL A CA 1
ATOM 752 C C . VAL A 1 96 ? 3.982 -5.071 -3.748 1.00 95.31 96 VAL A C 1
ATOM 754 O O . VAL A 1 96 ? 4.354 -5.607 -2.705 1.00 95.31 96 VAL A O 1
ATOM 757 N N . GLY A 1 97 ? 3.030 -4.154 -3.807 1.00 93.44 97 GLY A N 1
ATOM 758 C CA . GLY A 1 97 ? 2.307 -3.677 -2.650 1.00 93.44 97 GLY A CA 1
ATOM 759 C C . GLY A 1 97 ? 0.823 -3.538 -2.911 1.00 93.44 97 GLY A C 1
ATOM 760 O O . GLY A 1 97 ? 0.367 -3.488 -4.052 1.00 93.44 97 GLY A O 1
ATOM 761 N N . VAL A 1 98 ? 0.077 -3.447 -1.823 1.00 91.94 98 VAL A N 1
ATOM 762 C CA . VAL A 1 98 ? -1.344 -3.102 -1.823 1.00 91.94 98 VAL A CA 1
ATOM 763 C C . VAL A 1 98 ? -1.507 -1.738 -1.176 1.00 91.94 98 VAL A C 1
ATOM 765 O O . VAL A 1 98 ? -0.704 -1.357 -0.314 1.00 91.94 98 VAL A O 1
ATOM 768 N N . ALA A 1 99 ? -2.532 -0.995 -1.601 1.00 89.31 99 ALA A N 1
ATOM 769 C CA . ALA A 1 99 ? -2.914 0.208 -0.879 1.00 89.31 99 ALA A CA 1
ATOM 770 C C . ALA A 1 99 ? -3.189 -0.205 0.559 1.00 89.31 99 ALA A C 1
ATOM 772 O O . ALA A 1 99 ? -3.938 -1.149 0.819 1.00 89.31 99 ALA A O 1
ATOM 773 N N . ILE A 1 100 ? -2.577 0.514 1.484 1.00 83.25 100 ILE A N 1
ATOM 774 C CA . ILE A 1 100 ? -3.181 0.597 2.790 1.00 83.25 100 ILE A CA 1
ATOM 775 C C . ILE A 1 100 ? -4.256 1.663 2.660 1.00 83.25 100 ILE A C 1
ATOM 777 O O . ILE A 1 100 ? -4.042 2.717 2.053 1.00 83.25 100 ILE A O 1
ATOM 781 N N . GLU A 1 101 ? -5.420 1.409 3.240 1.00 66.44 101 GLU A N 1
ATOM 782 C CA . GLU A 1 101 ? -6.190 2.548 3.695 1.00 66.44 101 GLU A CA 1
ATOM 783 C C . GLU A 1 101 ? -5.225 3.301 4.607 1.00 66.44 101 GLU A C 1
ATOM 785 O O . GLU A 1 101 ? -4.776 2.770 5.630 1.00 66.44 101 GLU A O 1
ATOM 790 N N . SER A 1 102 ? -4.816 4.511 4.199 1.00 52.94 102 SER A N 1
ATOM 791 C CA . SER A 1 102 ? -4.362 5.474 5.190 1.00 52.94 102 SER A CA 1
ATOM 792 C C . SER A 1 102 ? -5.386 5.353 6.304 1.00 52.94 102 SER A C 1
ATOM 794 O O . SER A 1 102 ? -6.581 5.361 5.974 1.00 52.94 102 SER A O 1
ATOM 796 N N . PRO A 1 103 ? -4.989 5.192 7.578 1.00 44.44 103 PRO A N 1
ATOM 797 C CA . PRO A 1 103 ? -5.938 5.501 8.612 1.00 44.44 103 PRO A CA 1
ATOM 798 C C . PRO A 1 103 ? -6.378 6.917 8.249 1.00 44.44 103 PRO A C 1
ATOM 800 O O . PRO A 1 103 ? -5.634 7.887 8.386 1.00 44.44 103 PRO A O 1
ATOM 803 N N . THR A 1 104 ? -7.597 7.030 7.715 1.00 44.00 104 THR A N 1
ATOM 804 C CA . THR A 1 104 ? -8.406 8.202 7.986 1.00 44.00 104 THR A CA 1
ATOM 805 C C . THR A 1 104 ? -8.172 8.382 9.477 1.00 44.00 104 THR A C 1
ATOM 807 O O . THR A 1 104 ? -8.230 7.347 10.153 1.00 44.00 104 THR A O 1
ATOM 810 N N . PRO A 1 105 ? -7.778 9.559 9.995 1.00 49.06 105 PRO A N 1
ATOM 811 C CA . PRO A 1 105 ? -7.768 9.777 11.434 1.00 49.06 105 PRO A CA 1
ATOM 812 C C . PRO A 1 105 ? -9.197 9.486 11.845 1.00 49.06 105 PRO A C 1
ATOM 814 O O . PRO A 1 105 ? -10.097 10.299 11.617 1.00 49.06 105 PRO A O 1
ATOM 817 N N . SER A 1 106 ? -9.449 8.217 12.159 1.00 48.12 106 SER A N 1
ATOM 818 C CA . SER A 1 106 ? -10.769 7.703 11.891 1.00 48.12 106 SER A CA 1
ATOM 819 C C . SER A 1 106 ? -11.552 8.329 13.000 1.00 48.12 106 SER A C 1
ATOM 821 O O . SER A 1 106 ? -11.044 8.591 14.102 1.00 48.12 106 SER A O 1
ATOM 823 N N . ASN A 1 107 ? -12.796 8.616 12.687 1.00 58.91 107 ASN A N 1
ATOM 824 C CA . ASN A 1 107 ? -13.739 8.989 13.705 1.00 58.91 107 ASN A CA 1
ATOM 825 C C . ASN A 1 107 ? -13.562 8.106 14.966 1.00 58.91 107 ASN A C 1
ATOM 827 O O . ASN A 1 107 ? -13.722 8.613 16.063 1.00 58.91 107 ASN A O 1
ATOM 831 N N . ASP A 1 108 ? -13.086 6.859 14.831 1.00 70.25 108 ASP A N 1
ATOM 832 C CA . ASP A 1 108 ? -12.765 5.915 15.902 1.00 70.25 108 ASP A CA 1
ATOM 833 C C . ASP A 1 108 ? -11.615 6.315 16.843 1.00 70.25 108 ASP A C 1
ATOM 835 O O . ASP A 1 108 ? -11.799 6.148 18.043 1.00 70.25 108 ASP A O 1
ATOM 839 N N . GLN A 1 109 ? -10.458 6.844 16.401 1.00 83.19 109 GLN A N 1
ATOM 840 C CA . GLN A 1 109 ? -9.380 7.200 17.355 1.00 83.19 109 GLN A CA 1
ATOM 841 C C . GLN A 1 109 ? -9.789 8.411 18.198 1.00 83.19 109 GLN A C 1
ATOM 843 O O . GLN A 1 109 ? -9.691 8.388 19.427 1.00 83.19 109 GLN A O 1
ATOM 848 N N . ALA A 1 110 ? -10.321 9.448 17.547 1.00 84.62 110 ALA A N 1
ATOM 849 C CA . ALA A 1 110 ? -10.854 10.614 18.239 1.00 84.62 110 ALA A CA 1
ATOM 850 C C . ALA A 1 110 ? -12.058 10.238 19.123 1.00 84.62 110 ALA A C 1
ATOM 852 O O . ALA A 1 110 ? -12.147 10.699 20.261 1.00 84.62 110 ALA A O 1
ATOM 853 N N . SER A 1 111 ? -12.957 9.365 18.650 1.00 83.19 111 SER A N 1
ATOM 854 C CA . SER A 1 111 ? -14.089 8.863 19.443 1.00 83.19 111 SER A CA 1
ATOM 855 C C . SER A 1 111 ? -13.640 7.992 20.609 1.00 83.19 111 SER A C 1
ATOM 857 O O . SER A 1 111 ? -14.229 8.090 21.676 1.00 83.19 111 SER A O 1
ATOM 859 N N . ALA A 1 112 ? -12.590 7.182 20.462 1.00 88.56 112 ALA A N 1
ATOM 860 C CA . ALA A 1 112 ? -12.041 6.372 21.545 1.00 88.56 112 ALA A CA 1
ATOM 861 C C . ALA A 1 112 ? -11.401 7.252 22.624 1.00 88.56 112 ALA A C 1
ATOM 863 O O . ALA A 1 112 ? -11.654 7.048 23.811 1.00 88.56 112 ALA A O 1
ATOM 864 N N . ILE A 1 113 ? -10.628 8.271 22.228 1.00 91.88 113 ILE A N 1
ATOM 865 C CA . ILE A 1 113 ? -10.063 9.254 23.162 1.00 91.88 113 ILE A CA 1
ATOM 866 C C . ILE A 1 113 ? -11.190 10.001 23.888 1.00 91.88 113 ILE A C 1
ATOM 868 O O . ILE A 1 113 ? -11.158 10.096 25.116 1.00 91.88 113 ILE A O 1
ATOM 872 N N . ARG A 1 114 ? -12.219 10.472 23.168 1.00 90.50 114 ARG A N 1
ATOM 873 C CA . ARG A 1 114 ? -13.396 11.115 23.778 1.00 90.50 114 ARG A CA 1
ATOM 874 C C . ARG A 1 114 ? -14.133 10.168 24.724 1.00 90.50 114 ARG A C 1
ATOM 876 O O . ARG A 1 114 ? -14.388 10.539 25.861 1.00 90.50 114 ARG A O 1
ATOM 883 N N . TRP A 1 115 ? -14.365 8.920 24.321 1.00 92.19 115 TRP A N 1
ATOM 884 C CA . TRP A 1 115 ? -15.006 7.913 25.164 1.00 92.19 115 TRP A CA 1
ATOM 885 C C . TRP A 1 115 ? -14.219 7.668 26.456 1.00 92.19 115 TRP A C 1
ATOM 887 O O . TRP A 1 115 ? -14.820 7.616 27.526 1.00 92.19 115 TRP A O 1
ATOM 897 N N . LEU A 1 116 ? -12.886 7.577 26.396 1.00 94.62 116 LEU A N 1
ATOM 898 C CA . LEU A 1 116 ? -12.038 7.436 27.586 1.00 94.62 116 LEU A CA 1
ATOM 899 C C . LEU A 1 116 ? -12.127 8.653 28.517 1.00 94.62 116 LEU A C 1
ATOM 901 O O . LEU A 1 116 ? -12.115 8.493 29.737 1.00 94.62 116 LEU A O 1
ATOM 905 N N . LEU A 1 117 ? -12.224 9.863 27.960 1.00 93.81 117 LEU A N 1
ATOM 906 C CA . LEU A 1 117 ? -12.398 11.095 28.734 1.00 93.81 117 LEU A CA 1
ATOM 907 C C . LEU A 1 117 ? -13.793 11.173 29.374 1.00 93.81 117 LEU A C 1
ATOM 909 O O . LEU A 1 117 ? -13.910 11.534 30.549 1.00 93.81 117 LEU A O 1
ATOM 913 N N . ASP A 1 118 ? -14.835 10.793 28.640 1.00 92.00 118 ASP A N 1
ATOM 914 C CA . ASP A 1 118 ? -16.224 10.798 29.107 1.00 92.00 118 ASP A CA 1
ATOM 915 C C . ASP A 1 118 ? -16.472 9.722 30.170 1.00 92.00 118 ASP A C 1
ATOM 917 O O . ASP A 1 118 ? -17.169 9.970 31.153 1.00 92.00 118 ASP A O 1
ATOM 921 N N . ASN A 1 119 ? -15.834 8.557 30.022 1.00 92.50 119 ASN A N 1
ATOM 922 C CA . ASN A 1 119 ? -15.933 7.415 30.937 1.00 92.50 119 ASN A CA 1
ATOM 923 C C . ASN A 1 119 ? -14.799 7.370 31.970 1.00 92.50 119 ASN A C 1
ATOM 925 O O . ASN A 1 119 ? -14.591 6.350 32.636 1.00 92.50 119 ASN A O 1
ATOM 929 N N . ARG A 1 120 ? -14.048 8.466 32.133 1.00 95.06 120 ARG A N 1
ATOM 930 C CA . ARG A 1 120 ? -13.091 8.591 33.236 1.00 95.06 120 ARG A CA 1
ATOM 931 C C . ARG A 1 120 ? -13.826 8.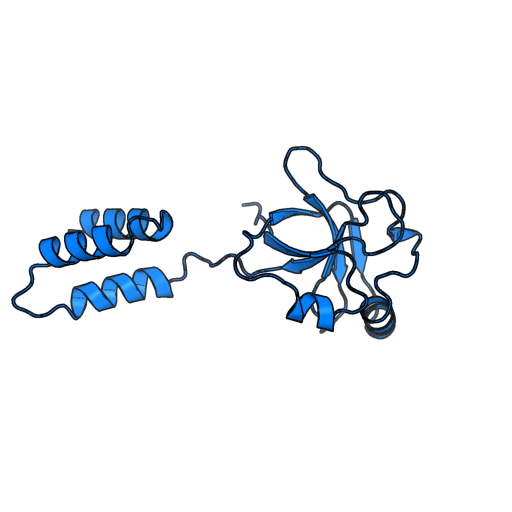421 34.568 1.00 95.06 120 ARG A C 1
ATOM 933 O O . ARG A 1 120 ? -15.015 8.721 34.694 1.00 95.06 120 ARG A O 1
ATOM 940 N N . ARG A 1 121 ? -13.098 8.002 35.601 1.00 92.00 121 ARG A N 1
ATOM 941 C CA . ARG A 1 121 ? -13.680 7.947 36.945 1.00 92.00 121 ARG A CA 1
ATOM 942 C C . ARG A 1 121 ? -14.166 9.341 37.377 1.00 92.00 121 ARG A C 1
ATOM 944 O O . ARG A 1 121 ? -13.436 10.302 37.130 1.00 92.00 121 ARG A O 1
ATOM 951 N N . PRO A 1 122 ? -15.336 9.477 38.029 1.00 91.38 122 PRO A N 1
ATOM 952 C CA . PRO A 1 122 ? -15.903 10.783 38.378 1.00 91.38 122 PRO A CA 1
ATOM 953 C C . PRO A 1 122 ? -14.977 11.680 39.213 1.00 91.38 122 PRO A C 1
ATOM 955 O O . PRO A 1 122 ? -15.028 12.901 39.085 1.00 91.38 122 PRO A O 1
ATOM 958 N N . GLU A 1 123 ? -14.117 11.087 40.045 1.00 95.38 123 GLU A N 1
ATOM 959 C CA . GLU A 1 123 ? -13.125 11.788 40.866 1.00 95.38 123 GLU A CA 1
ATOM 960 C C . GLU A 1 123 ? -11.917 12.325 40.079 1.00 95.38 123 GLU A C 1
ATOM 962 O O . GLU A 1 123 ? -11.169 13.156 40.593 1.00 95.38 123 GLU A O 1
ATOM 967 N N . VAL A 1 124 ? -11.711 11.866 38.842 1.00 94.62 124 VAL A N 1
ATOM 968 C CA . VAL A 1 124 ? -10.627 12.326 37.970 1.00 94.62 124 VAL A CA 1
ATOM 969 C C . VAL A 1 124 ? -11.135 13.496 37.139 1.00 94.62 124 VAL A C 1
ATOM 971 O O . VAL A 1 124 ? -12.096 13.376 36.373 1.00 94.62 124 VAL A O 1
ATOM 974 N N . SER A 1 125 ? -10.480 14.652 37.254 1.00 95.00 125 SER A N 1
ATOM 975 C CA . SER A 1 125 ? -10.847 15.799 36.424 1.00 95.00 125 SER A CA 1
ATOM 976 C C . SER A 1 125 ? -10.498 15.539 34.958 1.00 95.00 125 SER A C 1
ATOM 978 O O . SER A 1 125 ? -9.583 14.779 34.632 1.00 95.00 125 SER A O 1
ATOM 980 N N . ILE A 1 126 ? -11.206 16.201 34.045 1.00 92.94 126 ILE A N 1
ATOM 981 C CA . ILE A 1 126 ? -10.920 16.072 32.615 1.00 92.94 126 ILE A CA 1
ATOM 982 C C . ILE A 1 126 ? -9.489 16.535 32.272 1.00 92.94 126 ILE A C 1
ATOM 984 O O . ILE A 1 126 ? -8.862 15.967 31.386 1.00 92.94 126 ILE A O 1
ATOM 988 N N . ASP A 1 127 ? -8.925 17.504 33.002 1.00 94.38 127 ASP A N 1
ATOM 989 C CA . ASP A 1 127 ? -7.537 17.955 32.810 1.00 94.38 127 ASP A CA 1
ATOM 990 C C . ASP A 1 127 ? -6.514 16.929 33.298 1.00 94.38 127 ASP A C 1
ATOM 992 O O . ASP A 1 127 ? -5.485 16.718 32.653 1.00 94.38 127 ASP A O 1
ATOM 996 N N . GLN A 1 128 ? -6.802 16.248 34.411 1.00 95.88 128 GLN A N 1
ATOM 997 C CA . GLN A 1 128 ? -5.978 15.137 34.887 1.00 95.88 128 GLN A CA 1
ATOM 998 C C . GLN A 1 128 ? -6.008 13.973 33.894 1.00 95.88 128 GLN A C 1
ATOM 1000 O O . GLN A 1 128 ? -4.955 13.422 33.578 1.00 95.88 128 GLN A O 1
ATOM 1005 N N . ALA A 1 129 ? -7.185 13.641 33.357 1.00 96.25 129 ALA A N 1
ATOM 1006 C CA . ALA A 1 129 ? -7.329 12.603 32.341 1.00 96.25 129 ALA A CA 1
ATOM 1007 C C . ALA A 1 129 ? -6.557 12.954 31.055 1.00 96.25 129 ALA A C 1
ATOM 1009 O O . ALA A 1 129 ? -5.769 12.137 30.581 1.00 96.25 129 ALA A O 1
ATOM 1010 N N . LEU A 1 130 ? -6.689 14.188 30.549 1.00 95.62 130 L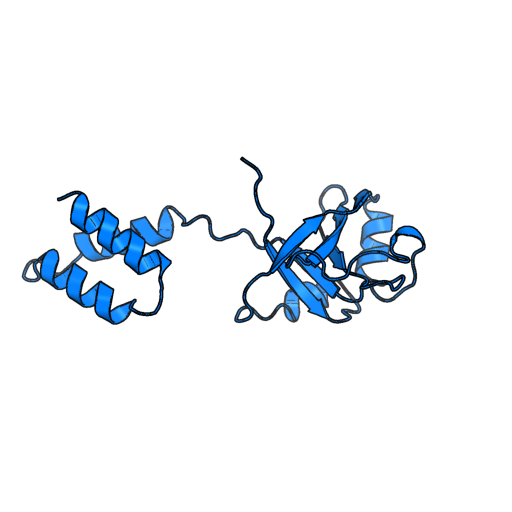EU A N 1
ATOM 1011 C CA . LEU A 1 130 ? -5.918 14.676 29.398 1.00 95.62 130 LEU A CA 1
ATOM 1012 C C . LEU A 1 130 ? -4.408 14.603 29.647 1.00 95.62 130 LEU A C 1
ATOM 1014 O O . LEU A 1 130 ? -3.663 14.150 28.781 1.00 95.62 130 LEU A O 1
ATOM 1018 N N . ARG A 1 131 ? -3.936 15.018 30.830 1.00 96.38 131 ARG A N 1
ATOM 1019 C CA . ARG A 1 131 ? -2.510 14.943 31.183 1.00 96.38 131 ARG A CA 1
ATOM 1020 C C . ARG A 1 131 ? -2.002 13.503 31.175 1.00 96.38 131 ARG A C 1
ATOM 1022 O O . ARG A 1 131 ? -0.928 13.248 30.640 1.00 96.38 131 ARG A O 1
ATOM 1029 N N . THR A 1 132 ? -2.762 12.573 31.745 1.00 96.75 132 THR A N 1
ATOM 1030 C CA . THR A 1 132 ? -2.405 11.150 31.757 1.00 96.75 132 THR A CA 1
ATOM 1031 C C . THR A 1 132 ? -2.367 10.569 30.345 1.00 96.75 132 THR A C 1
ATOM 1033 O O . THR A 1 132 ? -1.408 9.879 30.009 1.00 96.75 132 THR A O 1
ATOM 1036 N N . LEU A 1 133 ? -3.350 10.888 29.497 1.00 95.94 133 LEU A N 1
ATOM 1037 C CA . LEU A 1 133 ? -3.371 10.429 28.105 1.00 95.94 133 LEU A CA 1
ATOM 1038 C C . LEU A 1 133 ? -2.197 10.991 27.297 1.00 95.94 133 LEU A C 1
ATOM 1040 O O . LEU A 1 133 ? -1.556 10.232 26.579 1.00 95.94 133 LEU A O 1
ATOM 1044 N N . ARG A 1 134 ? -1.835 12.269 27.482 1.00 96.44 134 ARG A N 1
ATOM 1045 C CA . ARG A 1 134 ? -0.641 12.859 26.848 1.00 96.44 134 ARG A CA 1
ATOM 1046 C C . ARG A 1 134 ? 0.654 12.145 27.243 1.00 96.44 134 ARG A C 1
ATOM 1048 O O . ARG A 1 134 ? 1.556 12.024 26.426 1.00 96.44 134 ARG A O 1
ATOM 1055 N N . ILE A 1 135 ? 0.763 11.669 28.486 1.00 95.69 135 ILE A N 1
ATOM 1056 C CA . ILE A 1 135 ? 1.928 10.884 28.928 1.00 95.69 135 ILE A CA 1
ATOM 1057 C C . ILE A 1 135 ? 1.910 9.493 28.286 1.00 95.69 135 ILE A C 1
ATOM 1059 O O . ILE A 1 135 ? 2.937 9.041 27.791 1.00 95.69 135 ILE A O 1
ATOM 1063 N N . ALA A 1 136 ? 0.757 8.821 28.289 1.00 95.69 136 ALA A N 1
ATOM 1064 C CA . ALA A 1 136 ? 0.619 7.466 27.757 1.00 95.69 136 ALA A CA 1
ATOM 1065 C C . ALA A 1 136 ? 0.813 7.394 26.232 1.00 95.69 136 ALA A C 1
ATOM 1067 O O . ALA A 1 136 ? 1.302 6.388 25.727 1.00 95.69 136 ALA A O 1
ATOM 1068 N N . LEU A 1 137 ? 0.442 8.458 25.516 1.00 94.19 137 LEU A N 1
ATOM 1069 C CA . LEU A 1 137 ? 0.448 8.540 24.054 1.00 94.19 137 LEU A CA 1
ATOM 1070 C C . LEU A 1 137 ? 1.528 9.498 23.522 1.00 94.19 137 LEU A C 1
ATOM 1072 O O . LEU A 1 137 ? 1.433 9.970 22.396 1.00 94.19 137 LEU A O 1
ATOM 1076 N N . CYS A 1 138 ? 2.568 9.793 24.311 1.00 90.88 138 CYS A N 1
ATOM 1077 C CA . CYS A 1 138 ? 3.542 10.847 24.000 1.00 90.88 138 CYS A CA 1
ATOM 1078 C C . CYS A 1 138 ? 4.313 10.655 22.680 1.00 90.88 138 CYS A C 1
ATOM 1080 O O . CYS A 1 138 ? 4.807 11.629 22.117 1.00 90.88 138 CYS A O 1
ATOM 1082 N N . CYS A 1 139 ? 4.420 9.418 22.190 1.00 87.62 139 CYS A N 1
ATOM 1083 C CA . CYS A 1 139 ? 5.104 9.081 20.939 1.00 87.62 139 CYS A CA 1
ATOM 1084 C C . CYS A 1 139 ? 4.168 9.022 19.717 1.00 87.62 139 CYS A C 1
ATOM 1086 O O . CYS A 1 139 ? 4.644 8.754 18.616 1.00 87.62 139 CYS A O 1
ATOM 1088 N N . ASP A 1 140 ? 2.863 9.245 19.892 1.00 87.31 140 ASP A N 1
ATOM 1089 C CA . ASP A 1 140 ? 1.878 9.290 18.809 1.00 87.31 140 ASP A CA 1
ATOM 1090 C C . ASP A 1 140 ? 1.513 10.752 18.511 1.00 87.31 140 ASP A C 1
ATOM 1092 O O . ASP A 1 140 ? 0.712 11.375 19.209 1.00 87.31 140 ASP A O 1
ATOM 1096 N N . ALA A 1 141 ? 2.126 11.313 17.464 1.00 85.62 141 ALA A N 1
ATOM 1097 C CA . ALA A 1 141 ? 1.912 12.704 17.069 1.00 85.62 141 ALA A CA 1
ATOM 1098 C C . ALA A 1 141 ? 0.441 13.003 16.721 1.00 85.62 141 ALA A C 1
ATOM 1100 O O . ALA A 1 141 ? -0.059 14.070 17.074 1.00 85.62 141 ALA A O 1
ATOM 1101 N N . GLY A 1 142 ? -0.268 12.053 16.100 1.00 86.81 142 GLY A N 1
ATOM 1102 C CA . GLY A 1 142 ? -1.679 12.222 15.749 1.00 86.81 142 GLY A CA 1
ATOM 1103 C C . GLY A 1 142 ? -2.574 12.248 16.986 1.00 86.81 142 GLY A C 1
ATOM 1104 O O . GLY A 1 142 ? -3.452 13.102 17.109 1.00 86.81 142 GLY A O 1
ATOM 1105 N N . ALA A 1 143 ? -2.312 11.372 17.959 1.00 89.25 143 ALA A N 1
ATOM 1106 C CA . ALA A 1 143 ? -3.024 11.398 19.235 1.00 89.25 143 ALA A CA 1
ATOM 1107 C C . ALA A 1 143 ? -2.779 12.701 20.015 1.00 89.25 143 ALA A C 1
ATOM 1109 O O . ALA A 1 143 ? -3.703 13.218 20.645 1.00 89.25 143 ALA A O 1
ATOM 1110 N N . MET A 1 144 ? -1.560 13.248 19.966 1.00 93.38 144 MET A N 1
ATOM 1111 C CA . MET A 1 144 ? -1.231 14.518 20.620 1.00 93.38 144 MET A CA 1
ATOM 1112 C C . MET A 1 144 ? -1.999 15.698 20.009 1.00 93.38 144 MET A C 1
ATOM 1114 O O . MET A 1 144 ? -2.590 16.473 20.760 1.00 93.38 144 MET A O 1
ATOM 1118 N N . GLU A 1 145 ? -2.079 15.787 18.677 1.00 92.44 145 GLU A N 1
ATOM 1119 C CA . GLU A 1 145 ? -2.885 16.808 17.987 1.00 92.44 145 GLU A CA 1
ATOM 1120 C C . GLU A 1 145 ? -4.375 16.710 18.353 1.00 92.44 145 GLU A C 1
ATOM 1122 O O . GLU A 1 145 ? -5.012 17.721 18.658 1.00 92.44 145 GLU A O 1
ATOM 1127 N N . LEU A 1 146 ? -4.929 15.492 18.406 1.00 91.62 146 LEU A N 1
ATOM 1128 C CA . LEU A 1 146 ? -6.320 15.266 18.814 1.00 91.62 146 LEU A CA 1
ATOM 1129 C C . LEU A 1 146 ? -6.576 15.676 20.272 1.00 91.62 146 LEU A C 1
ATOM 1131 O O . LEU A 1 146 ? -7.601 16.290 20.572 1.00 91.62 146 LEU A O 1
ATOM 1135 N N . LEU A 1 147 ? -5.661 15.352 21.190 1.00 93.19 147 LEU A N 1
ATOM 1136 C CA . LEU A 1 147 ? -5.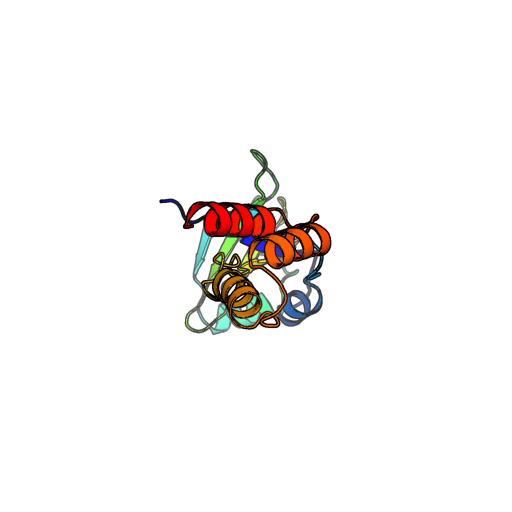764 15.744 22.600 1.00 93.19 147 LEU A CA 1
ATOM 1137 C C . LEU A 1 147 ? -5.692 17.266 22.778 1.00 93.19 147 LEU A C 1
ATOM 1139 O O . LEU A 1 147 ? -6.386 17.810 23.641 1.00 93.19 147 LEU A O 1
ATOM 1143 N N . ASP A 1 148 ? -4.883 17.955 21.973 1.00 92.56 148 ASP A N 1
ATOM 1144 C CA . ASP A 1 148 ? -4.795 19.416 21.967 1.00 92.56 148 ASP A CA 1
ATOM 1145 C C . ASP A 1 148 ? -6.074 20.055 21.412 1.00 92.56 148 ASP A C 1
ATOM 1147 O O . ASP A 1 148 ? -6.607 20.982 22.028 1.00 92.56 148 ASP A O 1
ATOM 1151 N N . GLN A 1 149 ? -6.631 19.504 20.330 1.00 90.69 149 GLN A N 1
ATOM 1152 C CA . GLN A 1 149 ? -7.921 19.932 19.791 1.00 90.69 149 GLN A CA 1
ATOM 1153 C C . GLN A 1 149 ? -9.042 19.774 20.829 1.00 90.69 149 GLN A C 1
ATOM 1155 O O . GLN A 1 149 ? -9.733 20.745 21.130 1.00 90.69 149 GLN A O 1
ATOM 1160 N N . ILE A 1 150 ? -9.177 18.597 21.451 1.00 88.56 150 ILE A N 1
ATOM 1161 C CA . ILE A 1 150 ? -10.197 18.339 22.484 1.00 88.56 150 ILE A CA 1
ATOM 1162 C C . ILE A 1 150 ? -10.012 19.268 23.694 1.00 88.56 150 ILE A C 1
ATOM 1164 O O . ILE A 1 150 ? -10.987 19.730 24.284 1.00 88.56 150 ILE A O 1
ATOM 1168 N N . ALA A 1 151 ? -8.769 19.573 24.079 1.00 89.69 151 ALA A N 1
ATOM 1169 C CA . ALA A 1 151 ? -8.503 20.515 25.164 1.00 89.69 151 ALA A CA 1
ATOM 1170 C C . ALA A 1 151 ? -8.949 21.950 24.828 1.00 89.69 151 ALA A C 1
ATOM 1172 O O . ALA A 1 151 ? -9.313 22.687 25.742 1.00 89.69 151 ALA A O 1
ATOM 1173 N N . SER A 1 152 ? -8.925 22.328 23.547 1.00 88.25 152 SER A N 1
ATOM 1174 C CA . SER A 1 152 ? -9.348 23.648 23.059 1.00 88.25 152 SER A CA 1
ATOM 1175 C C . SER A 1 152 ? -10.864 23.803 22.871 1.00 88.25 152 SER A C 1
ATOM 1177 O O . SER A 1 152 ? -11.342 24.927 22.781 1.00 88.25 152 SER A O 1
ATOM 1179 N N . GLU A 1 153 ? -11.620 22.697 22.836 1.00 82.88 153 GLU A N 1
ATOM 1180 C CA . GLU A 1 153 ? -13.093 22.678 22.730 1.00 82.88 153 GLU A CA 1
ATOM 1181 C C . GLU A 1 153 ? -13.805 23.026 24.061 1.00 82.88 153 GLU A C 1
ATOM 1183 O O . GLU A 1 153 ? -15.035 23.080 24.103 1.00 82.88 153 GLU A O 1
ATOM 1188 N N . LYS A 1 154 ? -13.044 23.219 25.146 1.00 61.31 154 LYS A N 1
ATOM 1189 C CA . LYS A 1 154 ? -13.541 23.516 26.501 1.00 61.31 154 LYS A CA 1
ATOM 1190 C C . LYS A 1 154 ? -13.885 24.984 26.750 1.00 61.31 154 LYS A C 1
ATOM 1192 O O . LYS A 1 154 ? -13.457 25.859 25.970 1.00 61.31 154 LYS A O 1
#

Secondary structure (DSSP, 8-state):
----EEEEEEES-SSHHHHHHH--TTSPPEEEEEEEEEE--HHHHHHHHH-TTS--GGGTT--EEETTEEEEEEEE-TTSPPEEEE-TTSSS-SEEEEEE------HHHHHHHHHHHHTS-TTS-HHHHHHHHHHHTTT-HHHHHHHHHHHHT-

Organism: NCBI:txid2715678

Radius of gyration: 20.97 Å; chains: 1; bounding box: 30×40×62 Å

pLDDT: mean 88.31, std 12.51, range [35.97, 97.88]

Sequence (154 aa):
MSTSIHARFTRKPCSIDEVHHNSDPSAPPEVITIEFRKELTETEYDAFANTLLEDRDWLAGRGGHADGHRRVVEVSAPGRTTLYVDPSGSSYGRYVGVAIESPTPSNDQASAIRWLLDNRRPEVSIDQALRTLRIALCCDAGAMELLDQIASEK